Protein AF-A0A2A3YFG2-F1 (afdb_monomer_lite)

Radius of gyration: 11.03 Å; chains: 1; bounding box: 28×21×26 Å

Foldseek 3Di:
DPLVVQLVVLQCCQCVVPDDPDNGHCVQFPSVQLSVVCCVVVVNDDVVVPDPVRSVVSGVVRGHD

pLDDT: mean 82.24, s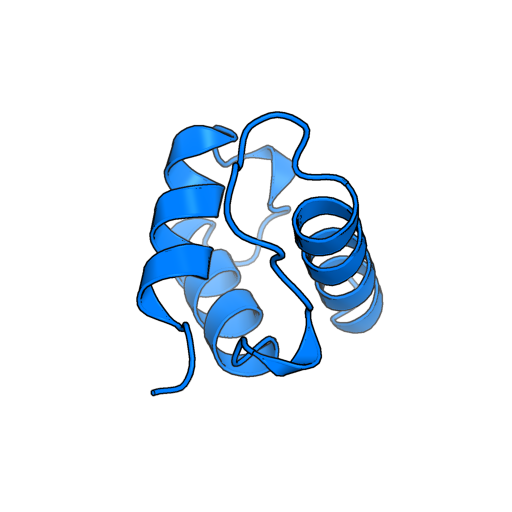td 8.65, range [58.34, 91.69]

Structure (mmCIF, N/CA/C/O backbone):
data_AF-A0A2A3YFG2-F1
#
_entry.id   AF-A0A2A3YFG2-F1
#
loop_
_atom_site.group_PDB
_atom_site.id
_atom_site.type_symbol
_atom_site.label_atom_id
_atom_site.label_alt_id
_atom_site.label_comp_id
_atom_site.label_asym_id
_atom_site.label_entity_id
_atom_site.label_seq_id
_atom_site.pdbx_PDB_ins_code
_atom_site.Cartn_x
_atom_site.Cartn_y
_atom_site.Cartn_z
_atom_site.occupancy
_atom_site.B_iso_or_equiv
_atom_site.auth_seq_id
_atom_site.auth_comp_id
_atom_site.auth_asym_id
_atom_site.auth_atom_id
_atom_site.pdbx_PDB_model_num
ATOM 1 N N . MET A 1 1 ? -11.144 7.388 5.152 1.00 58.69 1 MET A N 1
ATOM 2 C CA . MET A 1 1 ? -10.409 7.651 3.901 1.00 58.69 1 MET A CA 1
ATOM 3 C C . MET A 1 1 ? -11.105 6.874 2.801 1.00 58.69 1 MET A C 1
ATOM 5 O O . MET A 1 1 ? -11.437 5.717 3.031 1.00 58.69 1 MET A O 1
ATOM 9 N N . GLU A 1 2 ? -11.420 7.505 1.678 1.00 77.00 2 GLU A N 1
ATOM 10 C CA . GLU A 1 2 ? -12.085 6.822 0.565 1.00 77.00 2 GLU A CA 1
ATOM 11 C C . GLU A 1 2 ? -11.075 5.894 -0.120 1.00 77.00 2 GLU A C 1
ATOM 13 O O . GLU A 1 2 ? -9.964 6.315 -0.432 1.00 77.00 2 GLU A O 1
ATOM 18 N N . HIS A 1 3 ? -11.444 4.624 -0.287 1.00 76.69 3 HIS A N 1
ATOM 19 C CA . HIS A 1 3 ? -10.632 3.560 -0.890 1.00 76.69 3 HIS A CA 1
ATOM 20 C C . HIS A 1 3 ? -9.955 4.000 -2.207 1.00 76.69 3 HIS A C 1
ATOM 22 O O . HIS A 1 3 ? -8.778 3.717 -2.426 1.00 76.69 3 HIS A O 1
ATOM 28 N N . ASP A 1 4 ? -10.667 4.787 -3.018 1.00 82.00 4 ASP A N 1
ATOM 29 C CA . ASP A 1 4 ? -10.186 5.406 -4.260 1.00 82.00 4 ASP A CA 1
ATOM 30 C C . ASP A 1 4 ? -8.912 6.242 -4.073 1.00 82.00 4 ASP A C 1
ATOM 32 O O . ASP A 1 4 ? -7.941 6.094 -4.812 1.00 82.00 4 ASP A O 1
ATOM 36 N N . LYS A 1 5 ? -8.855 7.057 -3.016 1.00 82.62 5 LYS A N 1
ATOM 37 C CA . LYS A 1 5 ? -7.713 7.939 -2.750 1.00 82.62 5 LYS A CA 1
ATOM 38 C C . LYS A 1 5 ? -6.442 7.148 -2.435 1.00 82.62 5 LYS A C 1
ATOM 40 O O . LYS A 1 5 ? -5.336 7.566 -2.788 1.00 82.62 5 LYS A O 1
ATOM 45 N N . LEU A 1 6 ? -6.587 6.004 -1.762 1.00 81.75 6 LEU A N 1
ATOM 46 C CA . LEU A 1 6 ? -5.457 5.127 -1.469 1.00 81.75 6 LEU A CA 1
ATOM 47 C C . LEU A 1 6 ? -4.962 4.444 -2.751 1.00 81.75 6 LEU A C 1
ATOM 49 O O . LEU A 1 6 ? -3.755 4.391 -2.969 1.00 81.75 6 LEU A O 1
ATOM 53 N N . LEU A 1 7 ? -5.875 3.996 -3.621 1.00 87.06 7 LEU A N 1
ATOM 54 C CA . LEU A 1 7 ? -5.533 3.434 -4.932 1.00 87.06 7 LEU A CA 1
ATOM 55 C C . LEU A 1 7 ? -4.773 4.433 -5.809 1.00 87.06 7 LEU A C 1
ATOM 57 O O . LEU A 1 7 ? -3.737 4.079 -6.371 1.00 87.06 7 LEU A O 1
ATOM 61 N N . GLU A 1 8 ? -5.244 5.677 -5.902 1.00 88.19 8 GLU A N 1
ATOM 62 C CA 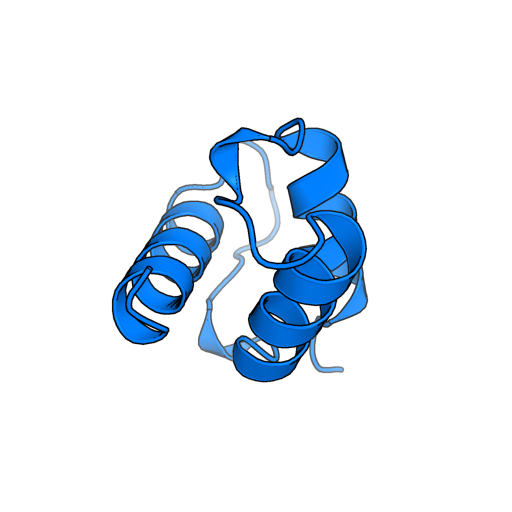. GLU A 1 8 ? -4.549 6.736 -6.645 1.00 88.19 8 GLU A CA 1
ATOM 63 C C . GLU A 1 8 ? -3.152 7.013 -6.078 1.00 88.19 8 GLU A C 1
ATOM 65 O O . GLU A 1 8 ? -2.192 7.179 -6.831 1.00 88.19 8 GLU A O 1
ATOM 70 N N . THR A 1 9 ? -3.015 6.992 -4.749 1.00 86.06 9 THR A N 1
ATOM 71 C CA . THR A 1 9 ? -1.717 7.157 -4.082 1.00 86.06 9 THR A CA 1
ATOM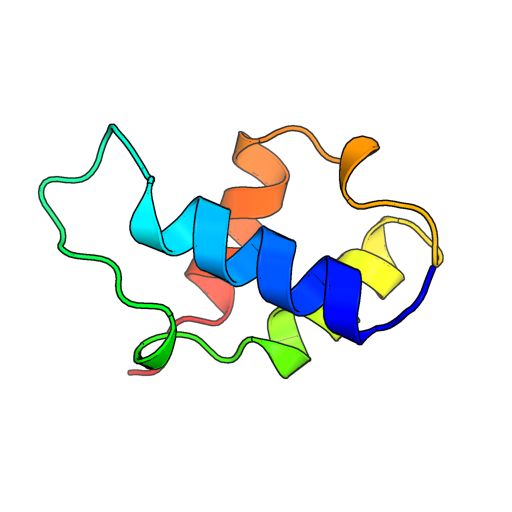 72 C C . THR A 1 9 ? -0.765 6.016 -4.446 1.00 86.06 9 THR A C 1
ATOM 74 O O . THR A 1 9 ? 0.364 6.283 -4.852 1.00 86.06 9 THR A O 1
ATOM 77 N N . ILE A 1 10 ? -1.221 4.758 -4.371 1.00 86.31 10 ILE A N 1
ATOM 78 C CA . ILE A 1 10 ? -0.415 3.582 -4.743 1.00 86.31 10 ILE A CA 1
ATOM 79 C C . ILE A 1 10 ? 0.037 3.689 -6.204 1.00 86.31 10 ILE A C 1
ATOM 81 O O . ILE A 1 10 ? 1.218 3.497 -6.491 1.00 86.31 10 ILE A O 1
ATOM 85 N N . ARG A 1 11 ? -0.879 4.027 -7.123 1.00 88.31 11 ARG A N 1
ATOM 86 C CA . ARG A 1 11 ? -0.557 4.203 -8.550 1.00 88.31 11 ARG A CA 1
ATOM 87 C C . ARG A 1 11 ? 0.527 5.249 -8.751 1.00 88.31 11 ARG A C 1
ATOM 89 O O . ARG A 1 11 ? 1.544 4.948 -9.367 1.00 88.31 11 ARG A O 1
ATOM 96 N N . SER A 1 12 ? 0.353 6.423 -8.147 1.00 86.75 12 SER A N 1
ATOM 97 C CA . SER A 1 12 ? 1.319 7.513 -8.248 1.00 86.75 12 SER A CA 1
ATOM 98 C C . SER A 1 12 ? 2.702 7.109 -7.727 1.00 86.75 12 SER A C 1
ATOM 100 O O . SER A 1 12 ? 3.698 7.376 -8.395 1.00 86.75 12 SER A O 1
ATOM 102 N N . VAL A 1 13 ? 2.778 6.398 -6.594 1.00 84.38 13 VAL A N 1
ATOM 103 C CA . VAL A 1 13 ? 4.048 5.901 -6.032 1.00 84.38 13 VAL A CA 1
ATOM 104 C C . VAL A 1 13 ? 4.724 4.889 -6.963 1.00 84.38 13 VAL A C 1
ATOM 106 O O . VAL A 1 13 ? 5.939 4.958 -7.143 1.00 84.38 13 VAL A O 1
ATOM 109 N N . ILE A 1 14 ? 3.956 3.984 -7.581 1.00 86.12 14 ILE A N 1
ATOM 110 C CA . ILE A 1 14 ? 4.480 3.025 -8.565 1.00 86.12 14 ILE A CA 1
ATOM 111 C C . ILE A 1 14 ? 5.018 3.742 -9.803 1.00 86.12 14 ILE A C 1
ATOM 113 O O . ILE A 1 14 ? 6.154 3.494 -10.203 1.00 86.12 14 ILE A O 1
ATOM 117 N N . GLU A 1 15 ? 4.237 4.656 -10.375 1.00 85.31 15 GLU A N 1
ATOM 118 C CA . GLU A 1 15 ? 4.596 5.378 -11.599 1.00 85.31 15 GLU A CA 1
ATOM 119 C C . GLU A 1 15 ? 5.785 6.328 -11.406 1.00 85.31 15 GLU A C 1
ATOM 121 O O . GLU A 1 15 ? 6.574 6.522 -12.329 1.00 85.31 15 GLU A O 1
ATOM 126 N N . HIS A 1 16 ? 5.932 6.907 -10.212 1.00 80.69 16 HIS A N 1
ATOM 127 C CA . HIS A 1 16 ? 6.958 7.906 -9.912 1.00 80.69 16 HIS A CA 1
ATOM 128 C C . HIS A 1 16 ? 8.121 7.357 -9.080 1.00 80.69 16 HIS A C 1
ATOM 130 O O . HIS A 1 16 ? 8.878 8.166 -8.542 1.00 80.69 16 HIS A O 1
ATOM 136 N N . ARG A 1 17 ? 8.300 6.028 -8.951 1.00 76.94 17 ARG A N 1
ATOM 137 C CA . ARG A 1 17 ? 9.448 5.455 -8.218 1.00 76.94 17 ARG A CA 1
ATOM 138 C C . ARG A 1 17 ? 10.746 5.970 -8.867 1.00 76.94 17 ARG A C 1
ATOM 140 O O . ARG A 1 17 ? 11.071 5.543 -9.973 1.00 76.94 17 ARG A O 1
ATOM 147 N N . PRO A 1 18 ? 11.520 6.845 -8.197 1.00 62.72 18 PRO A N 1
ATOM 148 C CA . PRO A 1 18 ? 12.654 7.525 -8.826 1.00 62.72 18 PRO A CA 1
ATOM 149 C C . PRO A 1 18 ? 13.887 6.622 -8.993 1.00 62.72 18 PRO A C 1
ATOM 151 O O . PRO A 1 18 ? 14.844 7.016 -9.650 1.00 62.72 18 PRO A O 1
ATOM 154 N N . ASP A 1 19 ? 13.864 5.421 -8.404 1.00 61.50 19 ASP A N 1
ATOM 155 C CA . ASP A 1 19 ? 15.056 4.619 -8.106 1.00 61.50 19 ASP A CA 1
ATOM 156 C C . ASP A 1 19 ? 14.907 3.150 -8.552 1.00 61.50 19 ASP A C 1
ATOM 158 O O . ASP A 1 19 ? 15.200 2.204 -7.821 1.00 61.50 19 ASP A O 1
ATOM 162 N N . SER A 1 20 ? 14.358 2.899 -9.740 1.00 58.34 20 SER A N 1
ATOM 163 C CA . SER A 1 20 ? 14.417 1.551 -10.312 1.00 58.34 20 SER A CA 1
ATOM 164 C C . SER A 1 20 ? 14.769 1.552 -11.780 1.00 58.34 20 SER A C 1
ATOM 166 O O . SER A 1 20 ? 14.029 2.053 -12.617 1.00 58.34 20 SER A O 1
ATOM 168 N N . ASP A 1 21 ? 15.865 0.853 -12.075 1.00 64.94 21 ASP A N 1
ATOM 169 C CA . ASP A 1 21 ? 16.201 0.308 -13.397 1.00 64.94 21 ASP A CA 1
ATOM 170 C C . ASP A 1 21 ? 15.056 -0.548 -13.979 1.00 64.94 21 ASP A C 1
ATOM 172 O O . ASP A 1 21 ? 14.991 -0.822 -15.176 1.00 64.94 21 ASP A O 1
ATOM 176 N N . VAL A 1 22 ? 14.126 -0.974 -13.121 1.00 68.38 22 VAL A N 1
ATOM 177 C CA . VAL A 1 22 ? 12.920 -1.713 -13.471 1.00 68.38 22 VAL A CA 1
ATOM 178 C C . VAL A 1 22 ? 11.768 -0.739 -13.708 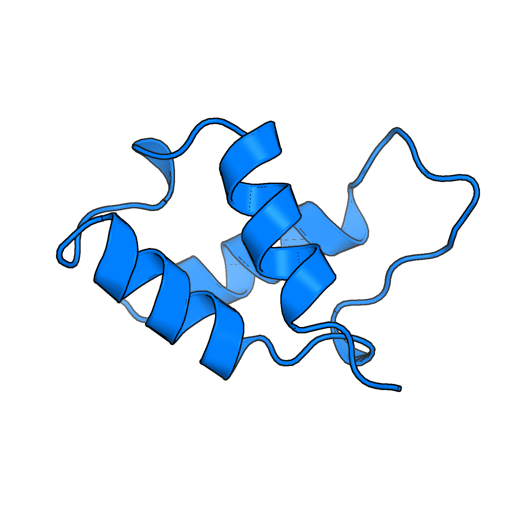1.00 68.38 22 VAL A C 1
ATOM 180 O O . VAL A 1 22 ? 11.375 0.016 -12.821 1.00 68.38 22 VAL A O 1
ATOM 183 N N . SER A 1 23 ? 11.176 -0.801 -14.902 1.00 73.50 23 SER A N 1
ATOM 184 C CA . SER A 1 23 ? 9.910 -0.123 -15.176 1.00 73.50 23 SER A CA 1
ATOM 185 C C . SER A 1 23 ? 8.812 -0.792 -14.350 1.00 73.50 23 SER A C 1
ATOM 187 O O . SER A 1 23 ? 8.452 -1.940 -14.604 1.00 73.50 23 SER A O 1
ATOM 189 N N . HIS A 1 24 ? 8.324 -0.088 -13.334 1.00 81.06 24 HIS A N 1
ATOM 190 C CA . HIS A 1 24 ? 7.209 -0.524 -12.508 1.00 81.06 24 HIS A CA 1
ATOM 191 C C . HIS A 1 24 ? 5.934 0.137 -13.021 1.00 81.06 24 HIS A C 1
ATOM 193 O O . HIS A 1 24 ? 5.832 1.363 -13.006 1.00 81.06 24 HIS A O 1
ATOM 199 N N . ARG A 1 25 ? 4.963 -0.652 -13.489 1.00 84.81 25 ARG A N 1
ATOM 200 C CA . ARG A 1 25 ? 3.653 -0.130 -13.886 1.00 84.81 25 ARG A CA 1
ATOM 201 C C . ARG A 1 25 ? 2.597 -0.589 -12.896 1.00 84.81 25 ARG A C 1
ATOM 203 O O . ARG A 1 25 ? 2.654 -1.736 -12.471 1.00 84.81 25 ARG A O 1
ATOM 210 N N . PRO A 1 26 ? 1.587 0.230 -12.561 1.00 86.31 26 PRO A N 1
ATOM 211 C CA . PRO A 1 26 ? 0.539 -0.183 -11.630 1.00 86.31 26 PRO A CA 1
ATOM 212 C C . PRO A 1 26 ? -0.219 -1.448 -12.049 1.00 86.31 26 PRO A C 1
ATOM 214 O O . PRO A 1 26 ? -0.742 -2.155 -11.197 1.00 86.31 26 PRO A O 1
ATOM 217 N N . GLU A 1 27 ? -0.269 -1.739 -13.351 1.00 87.44 27 GLU A N 1
ATOM 218 C CA . GLU A 1 27 ? -0.856 -2.959 -13.924 1.00 87.44 27 GLU A CA 1
ATOM 219 C C . GLU A 1 27 ? -0.102 -4.249 -13.546 1.00 87.44 27 GLU A C 1
ATOM 221 O O . GLU A 1 27 ? -0.719 -5.315 -13.486 1.00 87.44 27 GLU A O 1
ATOM 226 N N . ASP A 1 28 ? 1.196 -4.147 -13.232 1.00 88.00 28 ASP A N 1
ATOM 227 C CA . ASP A 1 28 ? 2.036 -5.261 -12.774 1.00 88.00 28 ASP A CA 1
ATOM 228 C C . ASP A 1 28 ? 1.773 -5.626 -11.305 1.00 88.00 28 ASP A C 1
ATOM 230 O O . ASP A 1 28 ? 2.363 -6.571 -10.783 1.00 88.00 28 ASP A O 1
ATOM 234 N N . TYR A 1 29 ? 0.914 -4.877 -10.610 1.00 89.81 29 TYR A N 1
ATOM 235 C CA . TYR A 1 29 ? 0.672 -5.015 -9.180 1.00 89.81 29 TYR A CA 1
ATOM 236 C C . TYR A 1 29 ? -0.793 -5.272 -8.879 1.00 89.81 29 TYR A C 1
ATOM 238 O O . TYR A 1 29 ? -1.699 -4.737 -9.522 1.00 89.81 29 TYR A O 1
ATOM 246 N N . ASP A 1 30 ? -1.037 -6.060 -7.836 1.00 91.50 30 ASP A N 1
ATOM 247 C CA . ASP A 1 30 ? -2.381 -6.224 -7.307 1.00 91.50 30 ASP A CA 1
ATOM 248 C C . ASP A 1 30 ? -2.725 -5.086 -6.336 1.00 91.50 30 ASP A C 1
ATOM 250 O O . ASP A 1 30 ? -2.533 -5.175 -5.122 1.00 91.50 30 ASP A O 1
ATOM 254 N N . LEU A 1 31 ? -3.184 -3.964 -6.899 1.00 89.31 31 LEU A N 1
ATOM 255 C CA . LEU A 1 31 ? -3.454 -2.737 -6.144 1.00 89.31 31 LEU A CA 1
ATOM 256 C C . LEU A 1 31 ? -4.472 -2.952 -5.017 1.00 89.31 31 LEU A C 1
ATOM 258 O O . LEU A 1 31 ? -4.311 -2.378 -3.945 1.00 89.31 31 LEU A O 1
ATOM 262 N N . GLU A 1 32 ? -5.486 -3.795 -5.221 1.00 89.94 32 GLU A N 1
ATOM 263 C CA . GLU A 1 32 ? -6.483 -4.081 -4.183 1.00 89.94 32 GLU A CA 1
ATOM 264 C C . GLU A 1 32 ? -5.879 -4.864 -3.013 1.00 89.94 32 GLU A C 1
ATOM 266 O O . GLU A 1 32 ? -6.137 -4.534 -1.852 1.00 89.94 32 GLU A O 1
ATOM 271 N N . ALA A 1 33 ? -5.022 -5.851 -3.294 1.00 91.12 33 ALA A N 1
ATOM 272 C CA . ALA A 1 33 ? -4.297 -6.576 -2.252 1.00 91.12 33 ALA A CA 1
ATOM 273 C C . ALA A 1 33 ? -3.347 -5.651 -1.471 1.00 91.12 33 ALA A C 1
ATOM 275 O O . ALA A 1 33 ? -3.266 -5.742 -0.244 1.00 91.12 33 ALA A O 1
ATOM 276 N N . ILE A 1 34 ? -2.697 -4.706 -2.159 1.00 90.81 34 ILE A N 1
ATOM 277 C CA . ILE A 1 34 ? -1.857 -3.675 -1.534 1.00 90.81 34 ILE A CA 1
ATOM 278 C C . ILE A 1 34 ? -2.700 -2.786 -0.617 1.00 90.81 34 ILE A C 1
ATOM 280 O O . ILE A 1 34 ? -2.327 -2.586 0.536 1.00 90.81 34 ILE A O 1
ATOM 284 N N . VAL A 1 35 ? -3.849 -2.282 -1.080 1.00 88.94 35 VAL A N 1
ATOM 285 C CA . VAL A 1 35 ? -4.768 -1.474 -0.256 1.00 88.94 35 VAL A CA 1
ATOM 286 C C . VAL A 1 35 ? -5.214 -2.245 0.983 1.00 88.94 35 VAL A C 1
ATOM 288 O O . VAL A 1 35 ? -5.241 -1.687 2.083 1.00 88.94 35 VAL A O 1
ATOM 291 N N . ALA A 1 36 ? -5.583 -3.516 0.823 1.00 89.88 36 ALA A N 1
ATOM 292 C CA . ALA A 1 36 ? -6.026 -4.356 1.926 1.00 89.88 36 ALA A CA 1
ATOM 293 C C . ALA A 1 36 ? -4.907 -4.566 2.956 1.00 89.88 36 ALA A C 1
ATOM 295 O O . ALA A 1 36 ? -5.143 -4.404 4.153 1.00 89.88 36 ALA A O 1
ATOM 296 N N . GLU A 1 37 ? -3.686 -4.862 2.505 1.00 90.44 37 GLU A N 1
ATOM 297 C CA . GLU A 1 37 ? -2.537 -5.060 3.390 1.00 90.44 37 GLU A CA 1
ATOM 298 C C . GLU A 1 37 ? -2.125 -3.758 4.085 1.00 90.44 37 GLU A C 1
ATOM 300 O O . GLU A 1 37 ? -1.939 -3.753 5.299 1.00 90.44 37 GLU A O 1
ATOM 305 N N . VAL A 1 38 ? -2.084 -2.632 3.365 1.00 87.94 38 VAL A N 1
ATOM 306 C CA . VAL A 1 38 ? -1.826 -1.310 3.957 1.00 87.94 38 VAL A CA 1
ATOM 307 C C . VAL A 1 38 ? -2.843 -1.012 5.057 1.00 87.94 38 VAL A C 1
ATOM 309 O O . VAL A 1 38 ? -2.439 -0.677 6.166 1.00 87.94 38 VAL A O 1
ATOM 312 N N . ASN A 1 39 ? -4.140 -1.214 4.804 1.00 87.38 39 ASN A N 1
ATOM 313 C CA . ASN A 1 39 ? -5.175 -1.027 5.824 1.00 87.38 39 ASN A CA 1
ATOM 314 C C . ASN A 1 39 ? -5.014 -1.978 7.018 1.00 87.38 39 ASN A C 1
ATOM 316 O O . ASN A 1 39 ? -5.294 -1.582 8.147 1.00 87.38 39 ASN A O 1
ATOM 320 N N . GLN A 1 40 ? -4.574 -3.220 6.806 1.00 87.88 40 GLN A N 1
ATOM 321 C CA . GLN A 1 40 ? -4.312 -4.151 7.907 1.00 87.88 40 GLN A CA 1
ATOM 322 C C . GLN A 1 40 ? -3.133 -3.700 8.772 1.00 87.88 40 GLN A C 1
ATOM 324 O O . GLN A 1 40 ? -3.230 -3.758 9.997 1.00 87.88 40 GLN A O 1
ATOM 329 N N . VAL A 1 41 ? -2.043 -3.229 8.159 1.00 88.06 41 VAL A N 1
ATOM 330 C CA . VAL A 1 41 ? -0.847 -2.779 8.886 1.00 88.06 41 VAL A CA 1
ATOM 331 C C . VAL A 1 41 ? -1.107 -1.465 9.625 1.00 88.06 41 VAL A C 1
ATOM 333 O O . VAL A 1 41 ? -0.684 -1.313 10.769 1.00 88.06 41 VAL A O 1
ATOM 336 N N . THR A 1 42 ? -1.834 -0.527 9.014 1.00 85.62 42 THR A N 1
ATOM 337 C CA . THR A 1 42 ? -2.149 0.772 9.628 1.00 85.62 42 THR A CA 1
ATOM 338 C C . THR A 1 42 ? -3.367 0.732 10.555 1.00 85.62 42 THR A C 1
ATOM 340 O O . THR A 1 42 ? -3.675 1.733 11.201 1.00 85.62 42 THR A O 1
ATOM 343 N N . GLY A 1 43 ? -4.095 -0.389 10.616 1.00 81.19 43 GLY A N 1
ATOM 344 C CA . 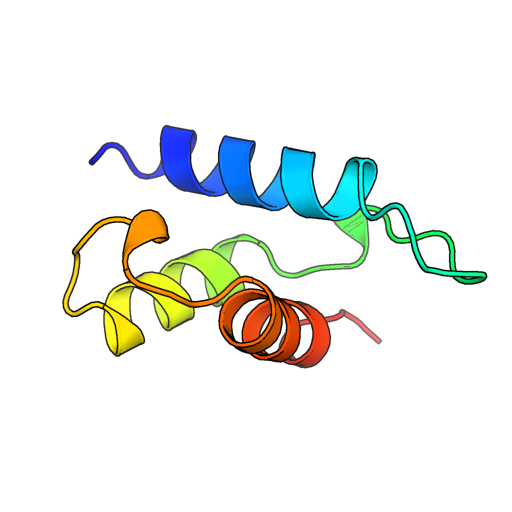GLY A 1 43 ? -5.353 -0.496 11.361 1.00 81.19 43 GLY A CA 1
ATOM 345 C C . GLY A 1 43 ? -6.486 0.360 10.777 1.00 81.19 43 GLY A C 1
ATOM 346 O O . GLY A 1 43 ? -7.359 0.808 11.518 1.00 81.19 43 GLY A O 1
ATOM 347 N N . GLY A 1 44 ? -6.464 0.614 9.465 1.00 74.25 44 GLY A N 1
ATOM 348 C CA . GLY A 1 44 ? -7.431 1.450 8.745 1.00 74.25 44 GLY A CA 1
ATOM 349 C C . GLY A 1 44 ? -7.078 2.942 8.692 1.00 74.25 44 GLY A C 1
ATOM 350 O O . GLY A 1 44 ? -7.916 3.753 8.291 1.00 74.25 44 GLY A O 1
ATOM 351 N N . ALA A 1 45 ? -5.864 3.315 9.108 1.00 68.69 45 ALA A N 1
ATOM 352 C CA . ALA A 1 45 ? -5.338 4.675 8.998 1.00 68.69 45 ALA A CA 1
ATOM 353 C C . ALA A 1 45 ? -4.613 4.922 7.657 1.00 68.69 45 ALA A C 1
ATOM 355 O O . ALA A 1 45 ? -4.300 3.990 6.913 1.00 68.69 45 ALA A O 1
ATOM 356 N N . ASP A 1 46 ? -4.341 6.194 7.346 1.00 71.56 46 ASP A N 1
ATOM 357 C CA . ASP A 1 46 ? -3.598 6.631 6.158 1.00 71.56 46 ASP A CA 1
ATOM 358 C C . ASP A 1 46 ? -2.234 5.952 6.005 1.00 71.56 46 ASP A C 1
ATOM 360 O O . ASP A 1 46 ? -1.477 5.804 6.965 1.00 71.56 46 ASP A O 1
ATOM 364 N N . ALA A 1 47 ? -1.896 5.603 4.754 1.00 71.75 47 ALA A N 1
ATOM 365 C CA . ALA A 1 47 ? -0.574 5.101 4.366 1.00 71.75 47 ALA A CA 1
ATOM 366 C C . ALA A 1 47 ? 0.564 6.055 4.763 1.00 71.75 47 ALA A C 1
ATOM 368 O O . ALA A 1 47 ? 1.709 5.634 4.843 1.00 71.75 47 ALA A O 1
ATOM 369 N N . SER A 1 48 ? 0.246 7.315 5.072 1.00 70.38 48 SER A N 1
ATOM 370 C CA . SER A 1 48 ? 1.154 8.305 5.655 1.00 70.38 48 SER A CA 1
ATOM 371 C C . SER A 1 48 ? 1.794 7.863 6.977 1.00 70.38 48 SER A C 1
ATOM 373 O O . SER A 1 48 ? 2.789 8.452 7.384 1.00 70.38 48 SER A O 1
ATOM 375 N N . GLY A 1 49 ? 1.219 6.872 7.671 1.00 75.06 49 GLY A N 1
ATOM 376 C CA . GLY A 1 49 ? 1.818 6.263 8.861 1.00 75.06 49 GLY A CA 1
ATOM 377 C C . GLY A 1 49 ? 2.891 5.210 8.560 1.00 75.06 49 GLY A C 1
ATOM 378 O O . GLY A 1 49 ? 3.560 4.763 9.488 1.00 75.06 49 GLY A O 1
ATOM 379 N N . LEU A 1 50 ? 3.048 4.802 7.297 1.00 81.25 50 LEU A N 1
ATOM 380 C CA . LEU A 1 50 ? 4.079 3.867 6.858 1.00 81.25 50 LEU A CA 1
ATOM 381 C C . LEU A 1 50 ? 5.280 4.632 6.311 1.00 81.25 50 LEU A C 1
ATOM 383 O O . LEU A 1 50 ? 5.135 5.546 5.498 1.00 81.25 50 LEU A O 1
ATOM 387 N N . ASP A 1 51 ? 6.479 4.204 6.702 1.00 85.75 51 ASP A N 1
ATOM 388 C CA . ASP A 1 51 ? 7.697 4.650 6.037 1.00 85.75 51 ASP A CA 1
ATOM 389 C C . ASP A 1 51 ? 7.667 4.260 4.549 1.00 85.75 51 ASP A C 1
ATOM 391 O O . ASP A 1 51 ? 7.198 3.162 4.214 1.00 85.75 51 ASP A O 1
ATOM 395 N N . PRO A 1 52 ? 8.232 5.088 3.650 1.00 82.81 52 PRO A N 1
ATOM 396 C CA . PRO A 1 52 ? 8.261 4.806 2.217 1.00 82.81 52 PRO A CA 1
ATOM 397 C C . PRO A 1 52 ? 8.821 3.419 1.887 1.00 82.81 52 PRO A C 1
ATOM 399 O O . PRO A 1 52 ? 8.253 2.710 1.066 1.00 82.81 52 PRO A O 1
ATOM 402 N N . GLU A 1 53 ? 9.883 2.983 2.572 1.00 85.88 53 GLU A N 1
ATOM 403 C CA . GLU A 1 53 ? 10.458 1.644 2.382 1.00 85.88 53 GLU A CA 1
ATOM 404 C C . GLU A 1 53 ? 9.521 0.514 2.830 1.00 85.88 53 GLU A C 1
ATOM 406 O O . GLU A 1 53 ? 9.462 -0.533 2.183 1.00 85.88 53 GLU A O 1
ATOM 411 N N . GLN A 1 54 ? 8.779 0.694 3.929 1.00 87.56 54 GLN A N 1
ATOM 412 C CA . GLN A 1 54 ? 7.817 -0.311 4.394 1.00 87.56 54 GLN A CA 1
ATOM 413 C C . GLN A 1 54 ? 6.652 -0.436 3.421 1.00 87.56 54 GLN A C 1
ATOM 415 O O . GLN A 1 54 ? 6.273 -1.546 3.049 1.00 87.56 54 GLN A O 1
ATOM 420 N N . TYR A 1 55 ? 6.132 0.706 2.976 1.00 85.88 55 TYR A N 1
ATOM 421 C CA . TYR A 1 55 ? 5.105 0.764 1.950 1.00 85.88 55 TYR A CA 1
ATOM 422 C C . TYR A 1 55 ? 5.559 0.042 0.679 1.00 85.88 55 TYR A C 1
ATOM 424 O O . TYR A 1 55 ? 4.814 -0.738 0.089 1.00 85.88 55 TYR A O 1
ATOM 432 N N . TRP A 1 56 ? 6.825 0.219 0.306 1.00 86.19 56 TRP A N 1
ATOM 433 C CA . TRP A 1 56 ? 7.380 -0.420 -0.874 1.00 86.19 56 TRP A CA 1
ATOM 434 C C . TRP A 1 56 ? 7.571 -1.920 -0.766 1.00 86.19 56 TRP A C 1
ATOM 436 O O . TRP A 1 56 ? 7.259 -2.636 -1.712 1.00 86.19 56 TRP A O 1
ATOM 446 N N . ARG A 1 57 ? 7.963 -2.427 0.404 1.00 89.00 57 ARG A N 1
ATOM 447 C CA . ARG A 1 57 ? 7.981 -3.876 0.645 1.00 89.00 57 ARG A CA 1
ATOM 448 C C . ARG A 1 57 ? 6.600 -4.506 0.483 1.00 89.00 57 ARG A C 1
ATOM 450 O O . ARG A 1 57 ? 6.510 -5.614 -0.038 1.00 89.00 57 ARG A O 1
ATOM 457 N N . ILE A 1 58 ? 5.542 -3.811 0.911 1.00 90.31 58 ILE A N 1
ATOM 458 C CA . ILE A 1 58 ? 4.159 -4.266 0.712 1.00 90.31 58 ILE A CA 1
ATOM 459 C C . ILE A 1 58 ? 3.843 -4.304 -0.786 1.00 90.31 58 ILE A C 1
ATOM 461 O O . ILE A 1 58 ? 3.357 -5.313 -1.287 1.00 90.31 58 ILE A O 1
ATOM 465 N N . VAL A 1 59 ? 4.167 -3.242 -1.525 1.00 89.12 59 VAL A N 1
ATOM 466 C CA . VAL A 1 59 ? 3.897 -3.182 -2.969 1.00 89.12 59 VAL A CA 1
ATOM 467 C C . VAL A 1 59 ? 4.668 -4.256 -3.739 1.00 89.12 59 VAL A C 1
ATOM 469 O O . VAL A 1 59 ? 4.070 -4.992 -4.519 1.00 89.12 59 VAL A O 1
ATOM 472 N N . GLU A 1 60 ? 5.968 -4.422 -3.485 1.00 89.19 60 GLU A N 1
ATOM 473 C CA . GLU A 1 60 ? 6.802 -5.429 -4.158 1.00 89.19 60 GLU A CA 1
ATOM 474 C C . GLU A 1 60 ? 6.345 -6.867 -3.884 1.00 89.19 60 GLU A C 1
ATOM 476 O O . GLU A 1 60 ? 6.432 -7.714 -4.773 1.00 89.19 60 GLU A O 1
ATOM 481 N N . LYS A 1 61 ? 5.798 -7.140 -2.695 1.00 90.38 61 LYS A N 1
ATOM 482 C CA . LYS A 1 61 ? 5.234 -8.449 -2.335 1.00 90.38 61 LYS A CA 1
ATOM 483 C C . LYS A 1 61 ? 4.011 -8.827 -3.179 1.00 90.38 61 LYS A C 1
ATOM 485 O O . LYS A 1 61 ? 3.801 -10.011 -3.430 1.00 90.38 61 LYS A O 1
ATOM 490 N N . HIS A 1 62 ? 3.226 -7.844 -3.614 1.00 91.69 62 HIS A N 1
ATOM 491 C CA . HIS A 1 62 ? 1.995 -8.035 -4.395 1.00 91.69 62 HIS A CA 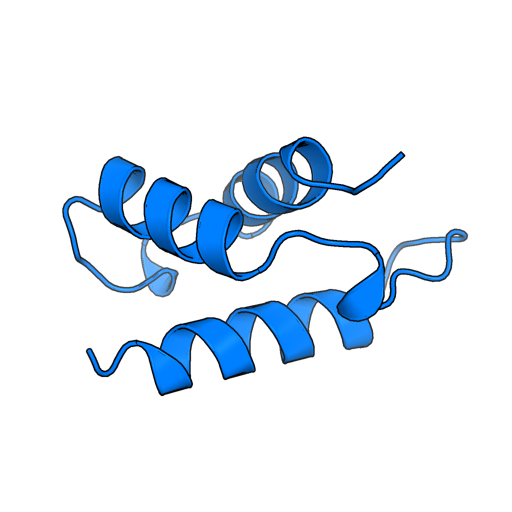1
ATOM 492 C C . HIS A 1 62 ? 2.198 -7.818 -5.899 1.00 91.69 62 HIS A C 1
ATOM 494 O O . HIS A 1 62 ? 1.242 -7.574 -6.640 1.00 91.69 62 HIS A O 1
ATOM 500 N N . ARG A 1 63 ? 3.446 -7.902 -6.372 1.00 88.00 63 ARG A N 1
ATOM 501 C CA . ARG A 1 63 ? 3.744 -7.914 -7.803 1.00 88.00 63 ARG A CA 1
ATOM 502 C C . ARG A 1 63 ? 3.203 -9.197 -8.435 1.00 88.00 63 ARG A C 1
ATOM 504 O O . ARG A 1 63 ? 3.442 -10.297 -7.936 1.00 88.00 63 ARG A O 1
ATOM 511 N N . ARG A 1 64 ? 2.485 -9.053 -9.544 1.00 78.62 64 ARG A N 1
ATOM 512 C CA . ARG A 1 64 ? 1.995 -10.174 -10.344 1.00 78.62 64 ARG A CA 1
ATOM 513 C C . ARG A 1 64 ? 3.174 -10.846 -11.072 1.00 78.62 64 ARG A C 1
ATOM 515 O O . ARG A 1 64 ? 4.096 -10.140 -11.487 1.00 78.62 64 ARG A O 1
ATOM 522 N N . PRO A 1 65 ? 3.182 -12.187 -11.159 1.00 70.62 65 PRO A N 1
ATOM 523 C CA . PRO A 1 65 ? 4.228 -12.940 -11.847 1.00 70.62 65 PRO A CA 1
ATOM 524 C C . PRO A 1 65 ? 4.220 -12.719 -13.363 1.00 70.62 65 PRO A C 1
ATOM 526 O O . PRO A 1 65 ? 3.129 -12.466 -13.923 1.00 70.62 65 PRO A O 1
#

Sequence (65 aa):
MEHDKLLETIRSVIEHRPDSDVSHRPEDYDLEAIVAEVNQVTGGADASGLDPEQYWRIVEKHRRP

Secondary structure (DSSP, 8-state):
--HHHHHHHHHHHHHT-TT-SS---GGGB-HHHHHHHHHHHHTS--GGGS-HHHHHHHHHHTB--

Organism: NCBI:txid47845